Protein AF-A0A9K3I2R1-F1 (afdb_monomer)

Radius of gyration: 13.02 Å; Cα contacts (8 Å, |Δi|>4): 134; chains: 1; bounding box: 36×34×27 Å

pLDDT: mean 79.47, std 14.59, range [47.69, 96.12]

Secondary structure (DSSP, 8-state):
-GGGGG-TT--EEEE--SS----S-TTTTT---TT--EEEETT--SSS--TT---TT--EEE-TT---S-SSTT------

Solvent-accessible surface area (backbone atoms only — not comparable to full-atom values): 4984 Å² total; per-residue (Å²): 104,82,64,55,80,74,40,58,77,39,38,73,46,79,44,82,73,94,64,90,76,88,76,78,60,75,74,39,66,63,61,60,44,59,46,27,26,33,40,39,29,48,50,36,80,50,44,44,51,36,89,84,43,54,64,87,52,51,76,42,83,45,52,57,82,35,52,58,80,44,74,51,88,80,67,78,77,81,77,128

Mean predicted aligned error: 7.47 Å

Organism: Helianthus annuus (NCBI:txid4232)

Sequence (80 aa):
MKGLRKMKELRLLYVGYEIDEVDEVDEVSKYLPPALQSLYWHKYPLCCLPKSFQANKLVNLEMSKSNISELWEGGERKVE

Foldseek 3Di:
DVCQVVCQQDAEDAADDPDPDPPDPVVVQQDHHQNYAEDHAEQSEDQERHQPHDCVNHNYDHYHNYNHPDHHPPDPPPDD

Nearest PDB structures (foldseek):
  7jlv-assembly1_A  TM=8.293E-01  e=4.021E-02  Nicotiana benthamiana
  7crb-assembly1_A  TM=8.960E-01  e=1.296E-01  Arabidopsis thaliana
  7cyn-assembly1_B  TM=4.064E-01  e=2.344E+00  Homo sapiens

Structure (mmCIF, N/CA/C/O backbone):
data_AF-A0A9K3I2R1-F1
#
_entry.id   AF-A0A9K3I2R1-F1
#
loop_
_atom_site.group_PDB
_atom_site.id
_atom_site.type_symbol
_atom_site.label_atom_id
_atom_site.label_alt_id
_atom_site.label_comp_id
_atom_site.label_asym_id
_atom_site.label_entity_id
_atom_site.label_seq_id
_atom_site.pdbx_PDB_ins_code
_atom_site.Cartn_x
_atom_site.Cartn_y
_atom_site.Cartn_z
_atom_site.occupancy
_atom_site.B_iso_or_equiv
_atom_site.auth_seq_id
_atom_site.auth_comp_id
_atom_site.auth_asym_id
_atom_site.auth_atom_id
_atom_site.pdbx_PDB_model_num
ATOM 1 N N . MET A 1 1 ? 9.495 7.808 -1.468 1.00 58.47 1 MET A N 1
ATOM 2 C CA . MET A 1 1 ? 8.419 8.807 -1.231 1.00 58.47 1 MET A CA 1
ATOM 3 C C . MET A 1 1 ? 8.027 8.960 0.257 1.00 58.47 1 MET A C 1
ATOM 5 O O . MET A 1 1 ? 6.902 8.667 0.645 1.00 58.47 1 MET A O 1
ATOM 9 N N . LYS A 1 2 ? 8.901 9.489 1.127 1.00 62.66 2 LYS A N 1
ATOM 10 C CA . LYS A 1 2 ? 8.578 9.684 2.565 1.00 62.66 2 LYS A CA 1
ATOM 11 C C . LYS A 1 2 ? 7.508 10.764 2.827 1.00 62.66 2 LYS A C 1
ATOM 13 O O . LYS A 1 2 ? 6.903 10.803 3.895 1.00 62.66 2 LYS A O 1
ATOM 18 N N . GLY A 1 3 ? 7.253 11.629 1.840 1.00 72.44 3 GLY A N 1
ATOM 19 C CA . GLY A 1 3 ? 6.256 12.702 1.913 1.00 72.44 3 GLY A CA 1
ATOM 20 C C . GLY A 1 3 ? 4.806 12.215 1.972 1.00 72.44 3 GLY A C 1
ATOM 21 O O . GLY A 1 3 ? 3.995 12.868 2.624 1.00 72.44 3 GLY A O 1
ATOM 22 N N . LEU A 1 4 ? 4.496 11.043 1.399 1.00 76.62 4 LEU A N 1
ATOM 23 C CA . LEU A 1 4 ? 3.144 10.458 1.391 1.00 76.62 4 LEU A CA 1
ATOM 24 C C . LEU A 1 4 ? 2.565 10.307 2.804 1.00 76.62 4 LEU A C 1
ATOM 26 O O . LEU A 1 4 ? 1.386 10.570 3.021 1.00 76.62 4 LEU A O 1
ATOM 30 N N . ARG A 1 5 ? 3.414 10.013 3.799 1.00 76.25 5 ARG A N 1
ATOM 31 C CA . ARG A 1 5 ? 3.007 9.920 5.209 1.00 76.25 5 ARG A CA 1
ATOM 32 C C . ARG A 1 5 ? 2.445 11.223 5.783 1.00 76.25 5 ARG A C 1
ATOM 34 O O . ARG A 1 5 ? 1.672 11.200 6.738 1.00 76.25 5 ARG A O 1
ATOM 41 N N . LYS A 1 6 ? 2.831 12.369 5.222 1.00 83.50 6 LYS A N 1
ATOM 42 C CA . LYS A 1 6 ? 2.343 13.688 5.648 1.00 83.50 6 LYS A CA 1
ATOM 43 C C . LYS A 1 6 ? 1.044 14.086 4.937 1.00 83.50 6 LYS A C 1
ATOM 45 O O . LYS A 1 6 ? 0.359 14.988 5.408 1.00 83.50 6 LYS A O 1
ATOM 50 N N . MET A 1 7 ? 0.675 13.409 3.848 1.00 88.31 7 MET A N 1
ATOM 51 C CA . MET A 1 7 ? -0.486 13.740 3.016 1.00 88.31 7 MET A CA 1
ATOM 52 C C . MET A 1 7 ? -1.751 13.036 3.528 1.00 88.31 7 MET A C 1
ATOM 54 O O . MET A 1 7 ? -2.301 12.153 2.877 1.00 88.31 7 MET A O 1
ATOM 58 N N . LYS A 1 8 ? -2.209 13.421 4.726 1.00 85.69 8 LYS A N 1
ATOM 59 C CA . LYS A 1 8 ? -3.328 12.758 5.430 1.00 85.69 8 LYS A CA 1
ATOM 60 C C . LYS A 1 8 ? -4.663 12.803 4.679 1.00 85.69 8 LYS A C 1
ATOM 62 O O . LYS A 1 8 ? -5.465 11.894 4.841 1.00 85.69 8 LYS A O 1
ATOM 67 N N . GLU A 1 9 ? -4.862 13.824 3.849 1.00 91.50 9 GLU A N 1
ATOM 68 C CA . GLU A 1 9 ? -6.085 14.050 3.067 1.00 91.50 9 GLU A CA 1
ATOM 69 C C . GLU A 1 9 ? -5.948 13.617 1.599 1.00 91.50 9 GLU A C 1
ATOM 71 O O . GLU A 1 9 ? -6.784 13.976 0.769 1.00 91.50 9 GLU A O 1
ATOM 76 N N . LEU A 1 10 ? -4.885 12.884 1.240 1.00 92.50 10 LEU A N 1
ATOM 77 C CA . LEU A 1 10 ? -4.706 12.417 -0.133 1.00 92.50 10 LEU A CA 1
ATOM 78 C C . LEU A 1 10 ? -5.841 11.463 -0.515 1.00 92.50 10 LEU A C 1
ATOM 80 O O . LEU A 1 10 ? -6.044 10.444 0.141 1.00 92.50 10 LEU A O 1
ATOM 84 N N . ARG A 1 11 ? -6.554 11.794 -1.596 1.00 95.06 11 ARG A N 1
ATOM 85 C CA . ARG A 1 11 ? -7.704 11.017 -2.089 1.00 95.06 11 ARG A CA 1
ATOM 86 C C . ARG A 1 11 ? -7.382 10.177 -3.314 1.00 95.06 11 ARG A C 1
ATOM 88 O O . ARG A 1 11 ? -7.974 9.120 -3.481 1.00 9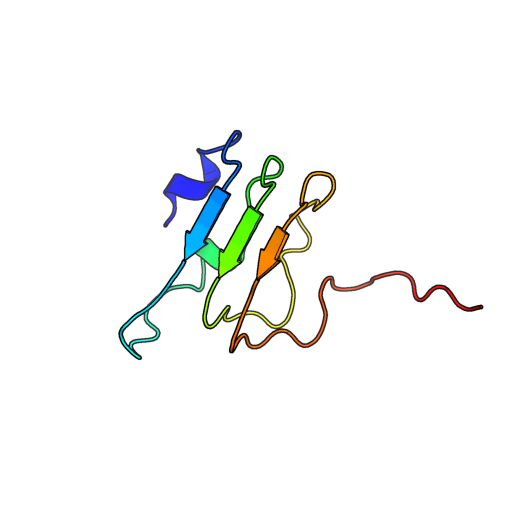5.06 11 ARG A O 1
ATOM 95 N N . LEU A 1 12 ? -6.458 10.631 -4.153 1.00 94.75 12 LEU A N 1
ATOM 96 C CA . LEU A 1 12 ? -6.063 9.941 -5.374 1.00 94.75 12 LEU A CA 1
ATOM 97 C C . LEU A 1 12 ? -4.555 9.730 -5.355 1.00 94.75 12 LEU A C 1
ATOM 99 O O . LEU A 1 12 ? -3.797 10.688 -5.195 1.00 94.75 12 LEU A O 1
ATOM 103 N N . LEU A 1 13 ? -4.140 8.479 -5.522 1.00 92.00 13 LEU A N 1
ATOM 104 C CA . LEU A 1 13 ? -2.750 8.098 -5.714 1.00 92.00 13 LEU A CA 1
ATOM 105 C C . LEU A 1 13 ? -2.642 7.368 -7.049 1.00 92.00 13 LEU A C 1
ATOM 107 O O . LEU A 1 13 ? -3.295 6.348 -7.250 1.00 92.00 13 LEU A O 1
ATOM 111 N N . TYR A 1 14 ? -1.826 7.915 -7.944 1.00 91.38 14 TYR A N 1
ATOM 112 C CA . TYR A 1 14 ? -1.509 7.323 -9.234 1.00 91.38 14 TYR A CA 1
ATOM 113 C C . TYR A 1 14 ? -0.007 7.073 -9.298 1.00 91.38 14 TYR A C 1
ATOM 115 O O . TYR A 1 14 ? 0.788 8.012 -9.245 1.00 91.38 14 TYR A O 1
ATOM 123 N N . VAL A 1 15 ? 0.371 5.805 -9.400 1.00 87.00 15 VAL A N 1
ATOM 124 C CA . VAL A 1 15 ? 1.752 5.362 -9.560 1.00 87.00 15 VAL A CA 1
ATOM 125 C C . VAL A 1 15 ? 1.828 4.513 -10.826 1.00 87.00 15 VAL A 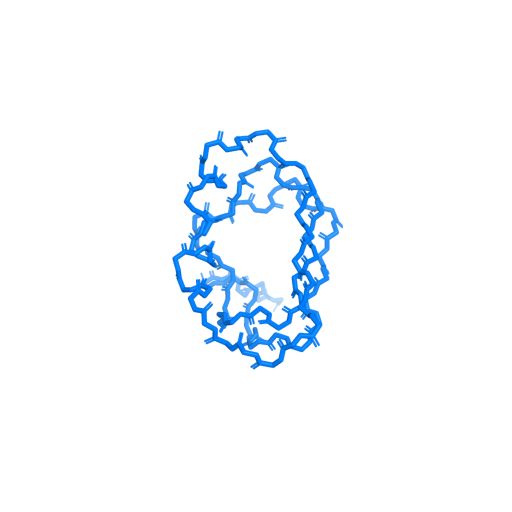C 1
ATOM 127 O O . VAL A 1 15 ? 1.543 3.316 -10.822 1.00 87.00 15 VAL A O 1
ATOM 130 N N . GLY A 1 16 ? 2.161 5.168 -11.935 1.00 80.00 16 GLY A N 1
ATOM 131 C CA . GLY A 1 16 ? 2.474 4.527 -13.209 1.00 80.00 16 GLY A CA 1
ATOM 132 C C . GLY A 1 16 ? 3.977 4.580 -13.457 1.00 80.00 16 GLY A C 1
ATOM 133 O O . GLY A 1 16 ? 4.589 5.625 -13.259 1.00 80.00 16 GLY A O 1
ATOM 134 N N . TYR A 1 17 ? 4.558 3.461 -13.880 1.00 71.44 17 TYR A N 1
ATOM 135 C CA . TYR A 1 17 ? 5.956 3.379 -14.302 1.00 71.44 17 TYR A CA 1
ATOM 136 C C . TYR A 1 17 ? 6.010 3.110 -15.807 1.00 71.44 17 TYR A C 1
ATOM 138 O O . TYR A 1 17 ? 5.329 2.199 -16.277 1.00 71.44 17 TYR A O 1
ATOM 146 N N . GLU A 1 18 ? 6.829 3.869 -16.543 1.00 58.41 18 GLU A N 1
ATOM 147 C CA . GLU A 1 18 ? 7.149 3.581 -17.953 1.00 58.41 18 GLU A CA 1
ATOM 148 C C . GLU A 1 18 ? 8.423 2.735 -18.125 1.00 58.41 18 GLU A C 1
ATOM 150 O O . GLU A 1 18 ? 8.631 2.172 -19.194 1.00 58.41 18 GLU A O 1
ATOM 155 N N . ILE A 1 19 ? 9.262 2.598 -17.090 1.00 56.72 19 ILE A N 1
ATOM 156 C CA . ILE A 1 19 ? 10.578 1.944 -17.192 1.00 56.72 19 ILE A CA 1
ATOM 157 C C . ILE A 1 19 ? 10.682 0.811 -16.161 1.00 56.72 19 ILE A C 1
ATOM 159 O O . ILE A 1 19 ? 10.176 0.924 -15.046 1.00 56.72 19 ILE A O 1
ATOM 163 N N . ASP A 1 20 ? 11.305 -0.301 -16.560 1.00 56.00 20 ASP A N 1
ATOM 164 C CA . ASP A 1 20 ? 11.449 -1.554 -15.803 1.00 56.00 20 ASP A CA 1
ATOM 165 C C . ASP A 1 20 ? 12.411 -1.487 -14.594 1.00 56.00 20 ASP A C 1
ATOM 167 O O . ASP A 1 20 ? 12.661 -2.513 -13.964 1.00 56.00 20 ASP A O 1
ATOM 171 N N . GLU A 1 21 ? 12.939 -0.314 -14.233 1.00 55.12 21 GLU A N 1
ATOM 172 C CA . GLU A 1 21 ? 13.873 -0.178 -13.108 1.00 55.12 21 GLU A CA 1
ATOM 173 C C . GLU A 1 21 ? 13.132 -0.185 -11.763 1.00 55.12 21 GLU A C 1
ATOM 175 O O . GLU A 1 21 ? 12.474 0.772 -11.348 1.00 55.12 21 GLU A O 1
ATOM 180 N N . VAL A 1 22 ? 13.225 -1.334 -11.094 1.00 56.25 22 VAL A N 1
ATOM 181 C CA . VAL A 1 22 ? 12.659 -1.623 -9.774 1.00 56.25 22 VAL A CA 1
ATOM 182 C C . VAL A 1 22 ? 13.611 -1.115 -8.692 1.00 56.25 22 VAL A C 1
ATOM 184 O O . VAL A 1 22 ? 14.173 -1.908 -7.946 1.00 56.25 22 VAL A O 1
ATOM 187 N N . ASP A 1 23 ? 13.796 0.198 -8.586 1.00 52.19 23 ASP A N 1
ATOM 188 C CA . ASP A 1 23 ? 14.592 0.769 -7.496 1.00 52.19 23 ASP A CA 1
ATOM 189 C C . ASP A 1 23 ? 13.703 1.501 -6.469 1.00 52.19 23 ASP A C 1
ATOM 191 O O . ASP A 1 23 ? 12.983 2.457 -6.756 1.00 52.19 23 ASP A O 1
ATOM 195 N N . GLU A 1 24 ? 13.741 0.982 -5.236 1.00 54.88 24 GLU A N 1
ATOM 196 C CA . GLU A 1 24 ? 13.269 1.584 -3.976 1.00 54.88 24 GLU A CA 1
ATOM 197 C C . GLU A 1 24 ? 11.768 1.928 -3.812 1.00 54.88 24 GLU A C 1
ATOM 199 O O . GLU A 1 24 ? 11.393 2.950 -3.224 1.00 54.88 24 GLU A O 1
ATOM 204 N N . VAL A 1 25 ? 10.857 1.028 -4.195 1.00 56.59 25 VAL A N 1
ATOM 205 C CA . VAL A 1 25 ? 9.430 1.140 -3.790 1.00 56.59 25 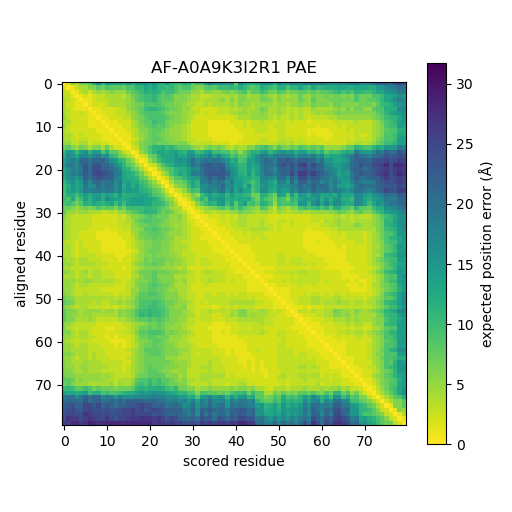VAL A CA 1
ATOM 206 C C . VAL A 1 25 ? 9.174 0.601 -2.362 1.00 56.59 25 VAL A C 1
ATOM 208 O O . VAL A 1 25 ? 8.072 0.735 -1.826 1.00 56.59 25 VAL A O 1
ATOM 211 N N . ASP A 1 26 ? 10.194 0.044 -1.700 1.00 56.06 26 ASP A N 1
ATOM 212 C CA . ASP A 1 26 ? 10.031 -0.798 -0.503 1.00 56.06 26 ASP A CA 1
ATOM 213 C C . ASP A 1 26 ? 9.576 -0.060 0.774 1.00 56.06 26 ASP A C 1
ATOM 215 O O . ASP A 1 26 ? 8.899 -0.629 1.628 1.00 56.06 26 ASP A O 1
ATOM 219 N N . GLU A 1 27 ? 9.885 1.231 0.930 1.00 57.88 27 GLU A N 1
ATOM 220 C CA . GLU A 1 27 ? 9.378 2.016 2.073 1.00 57.88 27 GLU A CA 1
ATOM 221 C C . GLU A 1 27 ? 7.984 2.605 1.823 1.00 57.88 27 GLU A C 1
ATOM 223 O O . GLU A 1 27 ? 7.225 2.838 2.764 1.00 57.88 27 GLU A O 1
ATOM 228 N N . VAL A 1 28 ? 7.635 2.875 0.563 1.00 60.66 28 VAL A N 1
ATOM 229 C CA . VAL A 1 28 ? 6.377 3.562 0.228 1.00 60.66 28 VAL A CA 1
ATOM 230 C C . VAL A 1 28 ? 5.210 2.595 0.238 1.00 60.66 28 VAL A C 1
ATOM 232 O O . VAL A 1 28 ? 4.133 2.935 0.726 1.00 60.66 28 VAL A O 1
ATOM 235 N N . SER A 1 29 ? 5.431 1.380 -0.260 1.00 59.84 29 SER A N 1
ATOM 236 C CA . SER A 1 29 ? 4.413 0.338 -0.287 1.00 59.84 29 SER A CA 1
ATOM 237 C C . SER A 1 29 ? 3.874 0.008 1.106 1.00 59.84 29 SER A C 1
ATOM 239 O O . SER A 1 29 ? 2.742 -0.446 1.187 1.00 59.84 29 SER A O 1
ATOM 241 N N . LYS A 1 30 ? 4.627 0.311 2.180 1.00 71.19 30 LYS A N 1
ATOM 242 C CA . LYS A 1 30 ? 4.272 0.090 3.594 1.00 71.19 30 LYS A CA 1
ATOM 243 C C . LYS A 1 30 ? 3.304 1.131 4.180 1.00 71.19 30 LYS A C 1
ATOM 245 O O . LYS A 1 30 ? 2.792 0.911 5.279 1.00 71.19 30 LYS A O 1
ATOM 250 N N . TYR A 1 31 ? 3.044 2.256 3.505 1.00 78.75 31 TYR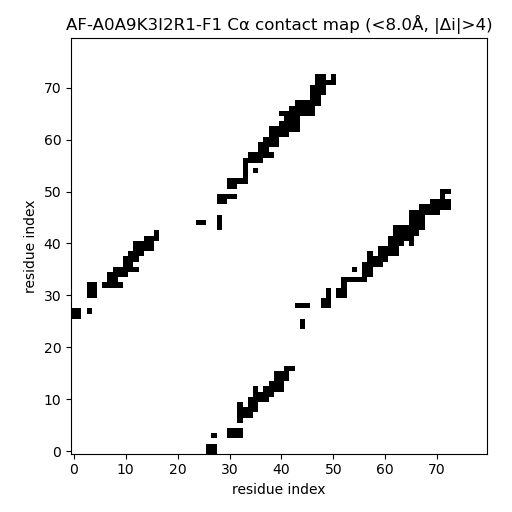 A N 1
ATOM 251 C 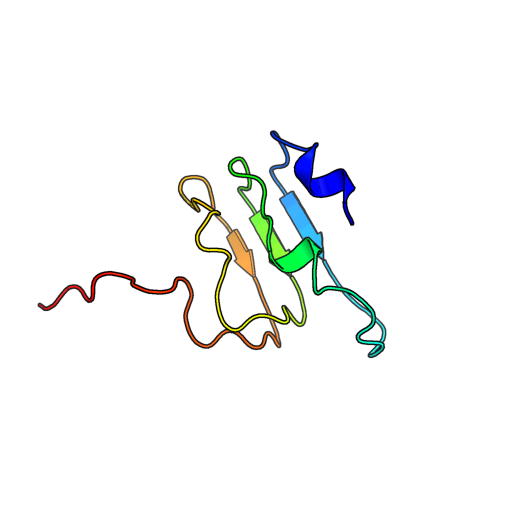CA . TYR A 1 31 ? 2.134 3.290 4.015 1.00 78.75 31 TYR A CA 1
ATOM 252 C C . TYR A 1 31 ? 1.222 3.872 2.930 1.00 78.75 31 TYR A C 1
ATOM 254 O O . TYR A 1 31 ? 1.670 4.584 2.033 1.00 78.75 31 TYR A O 1
ATOM 262 N N . LEU A 1 32 ? -0.085 3.659 3.093 1.00 86.62 32 LEU A N 1
ATOM 263 C CA . LEU A 1 32 ? -1.137 4.297 2.305 1.00 86.62 32 LEU A CA 1
ATOM 264 C C . LEU A 1 32 ? -1.967 5.241 3.199 1.00 86.62 32 LEU A C 1
ATOM 266 O O . LEU A 1 32 ? -2.340 4.847 4.308 1.00 86.62 32 LEU A O 1
ATOM 270 N N . PRO A 1 33 ? -2.267 6.480 2.760 1.00 87.00 33 PRO A N 1
ATOM 271 C CA . PRO A 1 33 ? -3.083 7.414 3.537 1.00 87.00 33 PRO A CA 1
ATOM 272 C C . PRO A 1 33 ? -4.511 6.891 3.776 1.00 87.00 33 PRO A C 1
ATOM 274 O O . PRO A 1 33 ? -5.139 6.411 2.838 1.00 87.00 33 PRO A O 1
ATOM 277 N N . PRO A 1 34 ? -5.093 7.048 4.979 1.00 87.31 34 PRO A N 1
ATOM 278 C CA . PRO A 1 34 ? -6.428 6.518 5.292 1.00 87.31 34 PRO A CA 1
ATOM 279 C C . PRO A 1 34 ? -7.576 7.250 4.572 1.00 87.31 34 PRO A C 1
ATOM 281 O O . PRO A 1 34 ? -8.706 6.767 4.552 1.00 87.31 34 PRO A O 1
ATOM 284 N N . ALA A 1 35 ? -7.321 8.435 4.007 1.00 92.44 35 ALA A N 1
ATOM 285 C CA . ALA A 1 35 ? -8.305 9.197 3.238 1.00 92.44 35 ALA A CA 1
ATOM 286 C C . ALA A 1 35 ? -8.380 8.789 1.757 1.00 92.44 35 ALA A C 1
ATOM 288 O O . ALA A 1 35 ? -9.156 9.393 1.011 1.00 92.44 35 ALA A O 1
ATOM 289 N N . LEU A 1 36 ? -7.588 7.799 1.333 1.00 93.12 36 LEU A N 1
ATOM 290 C CA . LEU A 1 36 ? -7.482 7.411 -0.065 1.00 93.12 36 LEU A CA 1
ATOM 291 C C . LEU A 1 36 ? -8.804 6.835 -0.587 1.00 93.12 36 LEU A C 1
ATOM 293 O O . LEU A 1 36 ? -9.412 5.966 0.034 1.00 93.12 36 LEU A O 1
ATOM 297 N N . GLN A 1 37 ? -9.228 7.342 -1.741 1.00 96.06 37 GLN A N 1
ATOM 298 C CA . GLN A 1 37 ? -10.462 6.970 -2.434 1.00 96.06 37 GLN A CA 1
ATOM 299 C C . GLN A 1 37 ? -10.185 6.278 -3.766 1.00 96.06 37 GLN A C 1
ATOM 301 O O . GLN A 1 37 ? -10.966 5.432 -4.187 1.00 96.06 37 GLN A O 1
ATOM 306 N N . SER A 1 38 ? -9.074 6.604 -4.422 1.00 96.12 38 SER A N 1
ATOM 307 C CA . SER A 1 38 ? -8.656 5.973 -5.669 1.00 96.12 38 SER A CA 1
ATOM 308 C C . SER A 1 38 ? -7.176 5.633 -5.613 1.00 96.12 38 SER A C 1
ATOM 310 O O . SER A 1 38 ? -6.344 6.507 -5.343 1.00 96.12 38 SER A O 1
ATOM 312 N N . LEU A 1 39 ? -6.866 4.364 -5.864 1.00 93.38 39 LEU A N 1
ATOM 313 C CA . LEU A 1 39 ? -5.509 3.856 -5.953 1.00 93.38 39 LEU A CA 1
ATOM 314 C C . LEU A 1 39 ? -5.273 3.234 -7.326 1.00 93.38 39 LEU A C 1
ATOM 316 O O . LEU A 1 39 ? -5.832 2.184 -7.625 1.00 93.38 39 LEU A O 1
ATOM 320 N N . TYR A 1 40 ? -4.407 3.862 -8.116 1.00 93.81 40 TYR A N 1
ATOM 321 C CA . TYR A 1 40 ? -3.787 3.254 -9.284 1.00 93.81 40 TYR A CA 1
ATOM 322 C C . TYR A 1 40 ? -2.314 2.991 -8.977 1.00 93.81 40 TYR A C 1
ATOM 324 O O . TYR A 1 40 ? -1.572 3.931 -8.681 1.00 93.81 40 TYR A O 1
ATOM 332 N N . TRP A 1 41 ? -1.879 1.734 -9.041 1.00 90.56 41 TRP A N 1
ATOM 333 C CA . TRP A 1 41 ? -0.484 1.373 -8.795 1.00 90.56 41 TRP A CA 1
ATOM 334 C C . TRP A 1 41 ? -0.023 0.227 -9.697 1.00 90.56 41 TRP A C 1
ATOM 336 O O . TRP A 1 41 ? -0.173 -0.954 -9.379 1.00 90.56 41 TRP A O 1
ATOM 346 N N . HIS A 1 42 ? 0.575 0.582 -10.832 1.00 88.88 42 HIS A N 1
ATOM 347 C CA . HIS A 1 42 ? 1.142 -0.393 -11.756 1.00 88.88 42 HIS A CA 1
ATOM 348 C C . HIS A 1 42 ? 2.358 -1.091 -11.136 1.00 88.88 42 HIS A C 1
ATOM 350 O O . HIS A 1 42 ? 3.211 -0.424 -10.547 1.00 88.88 42 HIS A O 1
ATOM 356 N N . LYS A 1 43 ? 2.449 -2.419 -11.288 1.00 87.06 43 LYS A N 1
ATOM 357 C CA . LYS A 1 43 ? 3.536 -3.245 -10.727 1.00 87.06 43 LYS A CA 1
ATOM 358 C C 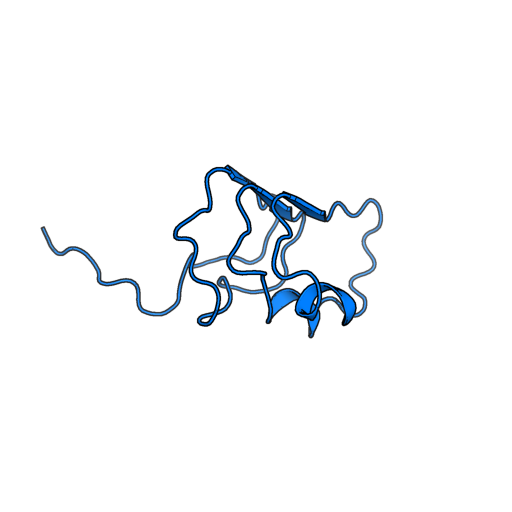. LYS A 1 43 ? 3.709 -3.089 -9.211 1.00 87.06 43 LYS A C 1
ATOM 360 O O . LYS A 1 43 ? 4.828 -3.014 -8.709 1.00 87.06 43 LYS A O 1
ATOM 365 N N . TYR A 1 44 ? 2.600 -3.031 -8.466 1.00 88.50 44 TYR A N 1
ATOM 366 C CA . TYR A 1 44 ? 2.663 -2.958 -7.004 1.00 88.50 44 TYR A CA 1
ATOM 367 C C . TYR A 1 44 ? 3.486 -4.134 -6.426 1.00 88.50 44 TYR A C 1
ATOM 369 O O . TYR A 1 44 ? 3.192 -5.289 -6.751 1.00 88.50 44 TYR A O 1
ATOM 377 N N . PRO A 1 45 ? 4.523 -3.864 -5.606 1.00 84.62 45 PRO A N 1
ATOM 378 C CA . PRO A 1 45 ? 5.576 -4.844 -5.329 1.00 84.62 45 PRO A CA 1
ATOM 379 C C . PRO A 1 45 ? 5.239 -5.843 -4.216 1.00 84.62 45 PRO A C 1
ATOM 381 O O . PRO A 1 45 ? 5.854 -6.908 -4.163 1.00 84.62 45 PRO A O 1
ATOM 384 N N . LEU A 1 46 ? 4.303 -5.511 -3.318 1.00 86.38 46 LEU A N 1
ATOM 385 C CA . LEU A 1 46 ? 3.964 -6.359 -2.172 1.00 86.38 46 LEU A CA 1
ATOM 386 C C . LEU A 1 46 ? 2.877 -7.376 -2.523 1.00 86.38 46 LEU A C 1
ATOM 388 O O . LEU A 1 46 ? 2.051 -7.150 -3.406 1.00 86.38 46 LEU A O 1
ATOM 392 N N . CYS A 1 47 ? 2.853 -8.476 -1.770 1.00 88.31 47 CYS A N 1
ATOM 393 C CA . CYS A 1 47 ? 1.850 -9.532 -1.903 1.00 88.31 47 CYS A CA 1
ATOM 394 C C . CYS A 1 47 ? 0.474 -9.164 -1.330 1.00 88.31 47 CYS A C 1
ATOM 396 O O . CYS A 1 47 ? -0.515 -9.806 -1.682 1.00 88.31 47 CYS A O 1
ATOM 398 N N . CYS A 1 48 ? 0.409 -8.143 -0.472 1.00 88.12 48 CYS A N 1
ATOM 399 C CA . CYS A 1 48 ? -0.818 -7.622 0.120 1.00 88.12 48 CYS A CA 1
ATOM 400 C C . CYS A 1 48 ? -0.713 -6.123 0.422 1.00 88.12 48 CYS A C 1
AT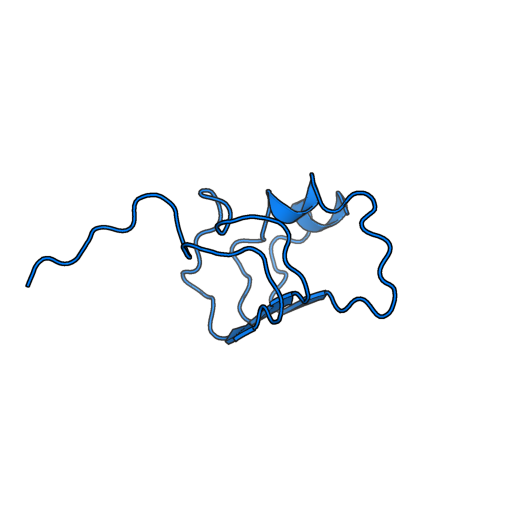OM 402 O O . CYS A 1 48 ? 0.387 -5.564 0.477 1.00 88.12 48 CYS A O 1
ATOM 404 N N . LEU A 1 49 ? -1.863 -5.464 0.608 1.00 89.56 49 LEU A N 1
ATOM 405 C CA . LEU A 1 49 ? -1.894 -4.076 1.068 1.00 89.56 49 LEU A CA 1
ATOM 406 C C . LEU A 1 49 ? -1.399 -3.985 2.522 1.00 89.56 49 LEU A C 1
ATOM 408 O O . LEU A 1 49 ? -1.553 -4.937 3.294 1.00 89.56 49 LEU A O 1
ATOM 412 N N . PRO A 1 50 ? -0.857 -2.831 2.953 1.00 86.56 50 PRO A N 1
ATOM 413 C CA . PRO A 1 50 ? -0.397 -2.657 4.324 1.00 86.56 50 PRO A CA 1
ATOM 414 C C . PRO A 1 50 ? -1.511 -2.937 5.325 1.00 86.56 50 PRO A C 1
ATOM 416 O O . PRO A 1 50 ? -2.584 -2.347 5.232 1.00 86.56 50 PRO A O 1
ATOM 419 N N . LYS A 1 51 ? -1.226 -3.737 6.358 1.00 82.88 51 LYS A N 1
ATOM 420 C CA . LYS A 1 51 ? -2.169 -3.995 7.466 1.00 82.88 51 LYS A CA 1
ATOM 421 C C . LYS A 1 51 ? -2.701 -2.719 8.129 1.00 82.88 51 LYS A C 1
ATOM 423 O O . LYS A 1 51 ? -3.797 -2.708 8.674 1.00 82.88 51 LYS A O 1
ATOM 428 N N . SER A 1 52 ? -1.911 -1.646 8.116 1.00 83.00 52 SER A N 1
ATOM 429 C CA . SER A 1 52 ? -2.279 -0.342 8.678 1.00 83.00 52 SER A CA 1
ATOM 430 C C . SER A 1 52 ? -3.237 0.462 7.794 1.00 83.00 52 SER A C 1
ATOM 432 O O . SER A 1 52 ? -3.826 1.438 8.265 1.00 83.00 52 SER A O 1
ATOM 434 N N . PHE A 1 53 ? -3.391 0.092 6.522 1.00 86.81 53 PHE A N 1
ATOM 435 C CA . PHE A 1 53 ? -4.251 0.796 5.587 1.00 86.81 53 PHE A CA 1
ATOM 436 C C . PHE A 1 53 ? -5.700 0.333 5.740 1.00 86.81 53 PHE A C 1
ATOM 438 O O . PHE A 1 53 ? -6.087 -0.742 5.289 1.00 86.81 53 PHE A O 1
ATOM 445 N N . GLN A 1 54 ? -6.521 1.185 6.353 1.00 83.44 54 GLN A N 1
ATOM 446 C CA . GLN A 1 54 ? -7.962 0.969 6.403 1.00 83.44 54 GLN A CA 1
ATOM 447 C C . GLN A 1 54 ? -8.620 1.506 5.133 1.00 83.44 54 GLN A C 1
ATOM 449 O O . GLN A 1 54 ? -8.825 2.711 4.986 1.00 83.44 54 GLN A O 1
ATOM 454 N N . ALA A 1 55 ? -8.991 0.599 4.232 1.00 85.50 55 ALA A N 1
ATOM 455 C CA . ALA A 1 55 ? -9.596 0.906 2.937 1.00 85.50 55 ALA A CA 1
ATOM 456 C C . ALA A 1 55 ? -11.075 1.359 3.018 1.00 85.50 55 ALA A C 1
ATOM 458 O O . ALA A 1 55 ? -11.803 1.268 2.037 1.00 85.50 55 ALA A O 1
ATOM 459 N N . ASN A 1 56 ? -11.532 1.886 4.161 1.00 88.12 56 ASN A N 1
ATOM 460 C CA . ASN A 1 56 ? -12.941 2.229 4.422 1.00 88.12 56 ASN A CA 1
ATOM 461 C C . ASN A 1 56 ? -13.516 3.273 3.450 1.00 88.12 56 ASN A C 1
ATOM 463 O O . ASN A 1 56 ? -14.729 3.379 3.298 1.00 88.12 56 ASN A O 1
ATOM 467 N N . LYS A 1 57 ? -12.650 4.094 2.846 1.00 92.38 57 LYS A N 1
ATOM 468 C CA . LYS A 1 57 ? -13.020 5.148 1.890 1.00 92.38 57 LYS A CA 1
ATOM 469 C C . LYS A 1 57 ? -12.612 4.818 0.456 1.00 92.38 57 LYS A C 1
ATOM 471 O O . LYS A 1 57 ? -12.837 5.644 -0.424 1.00 92.38 57 LYS A O 1
ATOM 476 N N . LEU A 1 58 ? -11.997 3.659 0.227 1.00 93.94 58 LEU A N 1
ATOM 477 C CA . LEU A 1 58 ? -11.485 3.276 -1.078 1.00 93.94 58 LEU A CA 1
ATOM 478 C C . LEU A 1 58 ? -12.652 2.895 -1.993 1.00 93.94 58 LEU A C 1
ATOM 480 O O . LEU A 1 58 ? -13.436 2.007 -1.675 1.00 93.94 58 LEU A O 1
ATOM 484 N N . VAL A 1 59 ? -12.755 3.583 -3.124 1.00 95.62 59 VAL A N 1
ATOM 485 C CA . VAL A 1 59 ? -13.803 3.391 -4.135 1.00 95.62 59 VAL A CA 1
ATOM 486 C C . VAL A 1 59 ? -13.226 2.772 -5.405 1.00 95.62 59 VAL A C 1
ATOM 488 O O . VAL A 1 59 ? -13.892 1.971 -6.050 1.00 95.62 59 VAL A O 1
ATOM 491 N N . ASN A 1 60 ? -11.987 3.120 -5.758 1.00 95.94 60 ASN A N 1
ATOM 492 C CA . ASN A 1 60 ? -11.309 2.598 -6.938 1.00 95.94 60 ASN A CA 1
ATOM 493 C C . ASN A 1 60 ? -9.965 1.965 -6.568 1.00 95.94 60 ASN A C 1
ATOM 495 O O . ASN A 1 60 ? -9.158 2.577 -5.863 1.00 95.94 60 ASN A O 1
ATOM 499 N N . LEU A 1 61 ? -9.729 0.759 -7.080 1.00 94.19 61 LEU A N 1
ATOM 500 C CA . LEU A 1 61 ? -8.502 0.002 -6.878 1.00 94.19 61 LEU A CA 1
ATOM 501 C C . LEU A 1 61 ? -8.064 -0.632 -8.198 1.00 94.19 61 LEU A C 1
ATOM 503 O O . LEU A 1 61 ? -8.695 -1.566 -8.686 1.00 94.19 61 LEU A O 1
ATOM 507 N N . GLU A 1 62 ? -6.959 -0.144 -8.747 1.00 94.12 62 GLU A N 1
ATOM 508 C CA . GLU A 1 62 ? -6.368 -0.636 -9.985 1.00 94.12 62 GLU A CA 1
ATOM 509 C C . GLU A 1 62 ? -4.874 -0.897 -9.777 1.00 94.12 62 GLU A C 1
ATOM 511 O O . GLU A 1 62 ? -4.086 0.014 -9.534 1.00 94.12 62 GLU A O 1
ATOM 516 N N . MET A 1 63 ? -4.466 -2.163 -9.839 1.00 91.19 63 MET A N 1
ATOM 517 C CA . MET A 1 63 ? -3.087 -2.580 -9.552 1.00 91.19 63 MET A CA 1
ATOM 518 C C . MET A 1 63 ? -2.597 -3.590 -10.588 1.00 91.19 63 MET A C 1
ATOM 520 O O . MET A 1 63 ? -2.258 -4.732 -10.287 1.00 91.19 63 MET A O 1
ATOM 524 N N . SER A 1 64 ? -2.614 -3.193 -11.859 1.00 90.56 64 SER A N 1
ATOM 525 C CA . SER A 1 64 ? -2.209 -4.073 -12.955 1.00 90.56 64 SER A CA 1
ATOM 526 C C . SER A 1 64 ? -0.736 -4.500 -12.835 1.00 90.56 64 SER A C 1
ATOM 528 O O . SER A 1 64 ? 0.133 -3.709 -12.464 1.00 90.56 64 SER A O 1
ATOM 530 N N . LYS A 1 65 ? -0.453 -5.769 -13.171 1.00 89.31 65 LYS A N 1
ATOM 531 C CA . LYS A 1 65 ? 0.881 -6.405 -13.093 1.00 89.31 65 LYS A CA 1
ATOM 532 C C . LYS A 1 65 ? 1.527 -6.390 -11.691 1.00 89.31 65 LYS A C 1
ATOM 534 O O . LYS A 1 65 ? 2.748 -6.404 -11.596 1.00 89.31 65 LYS A O 1
AT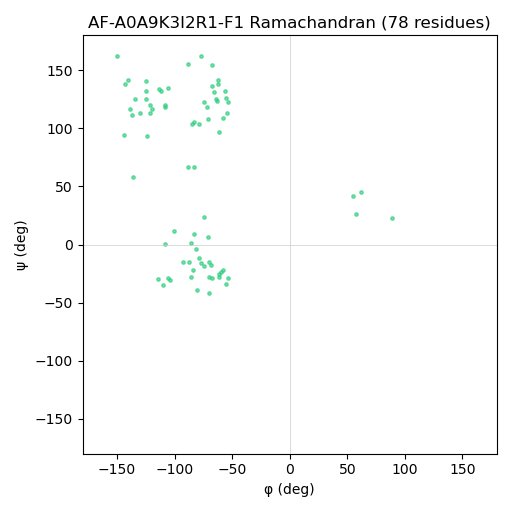OM 539 N N . SER A 1 66 ? 0.734 -6.331 -10.616 1.00 88.06 66 SER A N 1
ATOM 540 C CA . SER A 1 66 ? 1.225 -6.399 -9.230 1.00 88.06 66 SER A CA 1
ATOM 541 C C . SER A 1 66 ? 1.595 -7.813 -8.773 1.00 88.06 66 SER A C 1
ATOM 543 O O . SER A 1 66 ? 1.062 -8.783 -9.306 1.00 88.06 66 SER A O 1
ATOM 545 N N . ASN A 1 67 ? 2.372 -7.911 -7.692 1.00 88.00 67 ASN A N 1
ATOM 546 C CA . ASN A 1 67 ? 2.671 -9.163 -6.982 1.00 88.00 67 ASN A CA 1
ATOM 547 C C . ASN A 1 67 ? 1.586 -9.584 -5.969 1.00 88.00 67 ASN A C 1
ATOM 549 O O . ASN A 1 67 ? 1.822 -10.490 -5.172 1.00 88.00 67 ASN A O 1
ATOM 553 N N . ILE A 1 68 ? 0.424 -8.922 -5.952 1.00 88.56 68 ILE A N 1
ATOM 554 C CA . ILE A 1 68 ? -0.631 -9.202 -4.974 1.00 88.56 68 ILE A CA 1
ATOM 555 C C . ILE A 1 68 ? -1.175 -10.620 -5.141 1.00 88.56 68 ILE A C 1
ATOM 557 O O . ILE A 1 68 ? -1.659 -10.990 -6.209 1.00 88.56 68 ILE A O 1
ATOM 561 N N . SER A 1 69 ? -1.142 -11.378 -4.047 1.00 89.69 69 SER A N 1
ATOM 562 C CA . SER A 1 69 ? -1.801 -12.676 -3.900 1.00 89.69 69 SER A CA 1
ATOM 563 C C . SER A 1 69 ? -3.044 -12.586 -3.013 1.00 89.69 69 SER A C 1
ATOM 565 O O . SER A 1 69 ? -3.989 -13.345 -3.203 1.00 89.69 69 SER A O 1
ATOM 567 N N . GLU A 1 70 ? -3.064 -11.645 -2.064 1.00 88.06 70 GLU A N 1
ATOM 568 C CA . GLU A 1 70 ? -4.176 -11.397 -1.143 1.00 88.06 70 GLU A CA 1
ATOM 569 C C . GLU A 1 70 ? -4.356 -9.890 -0.941 1.00 88.06 70 GLU A C 1
ATOM 571 O O . GLU A 1 70 ? -3.379 -9.156 -0.844 1.00 88.06 70 GLU A O 1
ATOM 576 N N . LEU A 1 71 ? -5.592 -9.391 -0.842 1.00 85.25 71 LEU A N 1
ATOM 577 C CA . LEU A 1 71 ? -5.806 -7.952 -0.629 1.00 85.25 71 LEU A CA 1
ATOM 578 C C . LEU A 1 71 ? -5.376 -7.499 0.776 1.00 85.25 71 LEU A C 1
ATOM 580 O O . LEU A 1 71 ? -4.723 -6.464 0.900 1.00 85.25 71 LEU A O 1
ATOM 584 N N . TRP A 1 72 ? -5.685 -8.282 1.813 1.00 82.75 72 TRP A N 1
ATOM 585 C CA . TRP A 1 72 ? -5.307 -8.011 3.204 1.00 82.75 72 TRP A CA 1
ATOM 586 C C . TRP A 1 72 ? -4.954 -9.311 3.926 1.00 82.75 72 TRP A C 1
ATOM 588 O O . TRP A 1 72 ? -5.669 -10.303 3.799 1.00 82.75 72 TRP A O 1
ATOM 598 N N . GLU A 1 73 ? -3.893 -9.286 4.730 1.00 71.06 73 GLU A N 1
ATOM 599 C CA . GLU A 1 73 ? -3.483 -10.440 5.532 1.00 71.06 73 GLU A CA 1
ATOM 600 C C . GLU A 1 73 ? -4.470 -10.652 6.695 1.00 71.06 73 GLU A C 1
ATOM 602 O O . GLU A 1 73 ? -4.624 -9.781 7.556 1.00 71.06 73 GLU A O 1
ATOM 607 N N . GLY A 1 74 ? -5.137 -11.810 6.724 1.00 66.56 74 GLY A N 1
ATOM 608 C CA . GLY A 1 74 ? -6.076 -12.171 7.793 1.00 66.56 74 GLY A CA 1
ATOM 609 C C . GLY A 1 74 ? -7.523 -11.724 7.573 1.00 66.56 74 GLY A C 1
ATOM 610 O O . GLY A 1 74 ? -8.265 -11.605 8.546 1.00 66.56 74 GLY A O 1
ATOM 611 N N . GLY A 1 75 ? -7.944 -11.493 6.324 1.00 59.38 75 GLY A N 1
ATOM 612 C CA . GLY A 1 75 ? -9.365 -11.334 6.014 1.00 59.38 75 GLY A CA 1
ATOM 613 C C . GLY A 1 75 ? -10.157 -12.529 6.548 1.00 59.38 75 GLY A C 1
ATOM 614 O O . GLY A 1 75 ? -9.845 -13.676 6.216 1.00 59.38 75 GLY A O 1
ATOM 615 N N . GLU 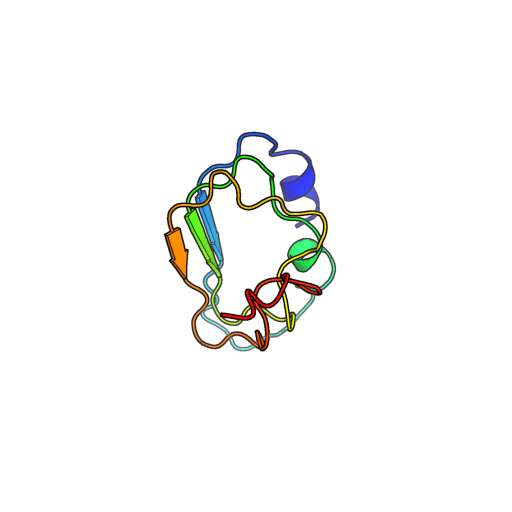A 1 76 ? -11.151 -12.275 7.403 1.00 57.00 76 GLU A N 1
ATOM 616 C CA . GLU A 1 76 ? -12.062 -13.319 7.861 1.00 57.00 76 GLU A CA 1
ATOM 617 C C . GLU A 1 76 ? -12.667 -13.977 6.621 1.00 57.00 76 GLU A C 1
ATOM 619 O O . GLU A 1 76 ? -13.402 -13.347 5.855 1.00 57.00 76 GLU A O 1
ATOM 624 N N . ARG A 1 77 ? -12.327 -15.250 6.387 1.00 56.78 77 ARG A N 1
ATOM 625 C CA . ARG A 1 77 ? -13.078 -16.071 5.445 1.00 56.78 77 ARG A CA 1
ATOM 626 C C . ARG A 1 77 ? -14.504 -16.063 5.972 1.00 56.78 77 ARG A C 1
ATOM 628 O O . ARG A 1 77 ? -14.762 -16.659 7.014 1.00 56.78 77 ARG A O 1
ATOM 635 N N . LYS A 1 78 ? -15.415 -15.372 5.283 1.00 55.47 78 LYS A N 1
ATOM 636 C CA . LYS A 1 78 ? -16.841 -15.624 5.464 1.00 55.47 78 LYS A CA 1
ATOM 637 C C . LYS A 1 78 ? -17.048 -17.076 5.053 1.00 55.47 78 LYS A C 1
ATOM 639 O O . LYS A 1 78 ? -17.044 -17.393 3.869 1.00 55.47 78 LYS A O 1
ATOM 644 N N . VAL A 1 79 ? -17.068 -17.955 6.048 1.00 52.09 79 VAL A N 1
ATOM 645 C CA . VAL A 1 79 ? -17.548 -19.320 5.893 1.00 52.09 79 VAL A CA 1
ATOM 646 C C . VAL A 1 79 ? -19.055 -19.167 5.736 1.00 52.09 79 VAL A C 1
ATOM 648 O O . VAL A 1 79 ? -19.719 -18.725 6.674 1.00 52.09 79 VAL A O 1
ATOM 651 N N . GLU A 1 80 ? -19.544 -19.394 4.519 1.00 47.69 80 GLU A N 1
ATOM 652 C CA . GLU A 1 80 ? -20.964 -19.663 4.274 1.00 47.69 80 GLU A CA 1
ATOM 653 C C . GLU A 1 80 ? -21.359 -21.018 4.868 1.00 47.69 80 GLU A C 1
ATOM 655 O O . GLU A 1 80 ? -20.522 -21.953 4.822 1.00 47.69 80 GLU A O 1
#

InterPro domains:
  IPR044974 Disease resistance protein, plants [PTHR11017] (4-72)